Protein AF-A0A359MPR8-F1 (afdb_monomer_lite)

pLDDT: mean 79.41, std 19.77, range [37.06, 98.31]

Structure (mmCIF, N/CA/C/O backbone):
data_AF-A0A359MPR8-F1
#
_entry.id   AF-A0A359MPR8-F1
#
loop_
_atom_site.group_PDB
_atom_site.id
_atom_site.type_symbol
_atom_site.label_atom_id
_atom_site.label_alt_id
_atom_site.label_comp_id
_atom_site.label_asym_id
_atom_site.label_entity_id
_atom_site.label_seq_id
_atom_site.pdbx_PDB_ins_code
_atom_site.Cartn_x
_atom_site.Cartn_y
_atom_site.Cartn_z
_atom_site.occupancy
_atom_site.B_iso_or_equiv
_atom_site.auth_seq_id
_atom_site.auth_comp_id
_atom_site.auth_asym_id
_atom_site.auth_atom_id
_atom_site.pdbx_PDB_model_num
ATOM 1 N N . TYR A 1 1 ? 58.597 -20.749 -83.864 1.00 47.19 1 TYR A N 1
ATOM 2 C CA . TYR A 1 1 ? 58.435 -20.003 -82.608 1.00 47.19 1 TYR A CA 1
ATOM 3 C C . TYR A 1 1 ? 56.978 -19.632 -82.522 1.00 47.19 1 TYR A C 1
ATOM 5 O O . TYR A 1 1 ? 56.566 -18.762 -83.271 1.00 47.19 1 TYR A O 1
ATOM 13 N N . ASP A 1 2 ? 56.215 -20.353 -81.709 1.00 51.62 2 ASP A N 1
ATOM 14 C CA . ASP A 1 2 ? 54.821 -20.016 -81.440 1.00 51.62 2 ASP A CA 1
ATOM 15 C C . ASP A 1 2 ? 54.500 -20.533 -80.036 1.00 51.62 2 ASP A C 1
ATOM 17 O O . ASP A 1 2 ? 54.324 -21.730 -79.817 1.00 51.62 2 ASP A O 1
ATOM 21 N N . ILE A 1 3 ? 54.607 -19.644 -79.053 1.00 60.97 3 ILE A N 1
ATOM 22 C CA . ILE A 1 3 ? 54.237 -19.918 -77.665 1.00 60.97 3 ILE A CA 1
ATOM 23 C C . ILE A 1 3 ? 52.905 -19.217 -77.430 1.00 60.97 3 ILE A C 1
ATOM 25 O O . ILE A 1 3 ? 52.857 -18.010 -77.207 1.00 60.97 3 ILE A O 1
ATOM 29 N N . GLY A 1 4 ? 51.822 -19.984 -77.548 1.00 62.78 4 GLY A N 1
ATOM 30 C CA . GLY A 1 4 ? 50.476 -19.542 -77.205 1.00 62.78 4 GLY A CA 1
ATOM 31 C C . GLY A 1 4 ? 50.275 -19.582 -75.693 1.00 62.78 4 GLY A C 1
ATOM 32 O O . GLY A 1 4 ? 50.591 -20.578 -75.046 1.00 62.78 4 GLY A O 1
ATOM 33 N N . ILE A 1 5 ? 49.763 -18.490 -75.130 1.00 71.81 5 ILE A N 1
ATOM 34 C CA . ILE A 1 5 ? 49.341 -18.414 -73.730 1.00 71.81 5 ILE A CA 1
ATOM 35 C C . ILE A 1 5 ? 47.831 -18.671 -73.708 1.00 71.81 5 ILE A C 1
ATOM 37 O O . ILE A 1 5 ? 47.078 -17.916 -74.319 1.00 71.81 5 ILE A O 1
ATOM 41 N N . GLU A 1 6 ? 47.392 -19.723 -73.014 1.00 70.25 6 GLU A N 1
ATOM 42 C CA . GLU A 1 6 ? 45.974 -20.034 -72.805 1.00 70.25 6 GLU A CA 1
ATOM 43 C C . GLU A 1 6 ? 45.567 -19.685 -71.369 1.00 70.25 6 GLU A C 1
ATOM 45 O O . GLU A 1 6 ? 46.226 -20.066 -70.399 1.00 70.25 6 GLU A O 1
ATOM 50 N N . LEU A 1 7 ? 44.496 -18.902 -71.238 1.00 66.19 7 LEU A N 1
ATOM 51 C CA . LEU A 1 7 ? 44.043 -18.329 -69.975 1.00 66.19 7 LEU A CA 1
ATOM 52 C C . LEU A 1 7 ? 42.948 -19.225 -69.380 1.00 66.19 7 LEU A C 1
ATOM 54 O O . LEU A 1 7 ? 41.832 -19.260 -69.886 1.00 66.19 7 LEU A O 1
ATOM 58 N N . ILE A 1 8 ? 43.279 -19.976 -68.326 1.00 75.56 8 ILE A N 1
ATOM 59 C CA . ILE A 1 8 ? 42.440 -21.091 -67.845 1.00 75.56 8 ILE A CA 1
ATOM 60 C C . ILE A 1 8 ? 41.352 -20.635 -66.856 1.00 75.56 8 ILE A C 1
ATOM 62 O O . ILE A 1 8 ? 40.297 -21.260 -66.784 1.00 75.56 8 ILE A O 1
ATOM 66 N N . ASN A 1 9 ? 41.554 -19.547 -66.103 1.00 67.38 9 ASN A N 1
ATOM 67 C CA . ASN A 1 9 ? 40.497 -18.964 -65.270 1.00 67.38 9 ASN A CA 1
ATOM 68 C C . ASN A 1 9 ? 40.876 -17.566 -64.755 1.00 67.38 9 ASN A C 1
ATOM 70 O O . ASN A 1 9 ? 42.024 -17.351 -64.365 1.00 67.38 9 ASN A O 1
ATOM 74 N N . ILE A 1 10 ? 39.909 -16.644 -64.704 1.00 71.31 10 ILE A N 1
ATOM 75 C CA . ILE A 1 10 ? 40.035 -15.355 -64.013 1.00 71.31 10 ILE A CA 1
ATOM 76 C C . ILE A 1 10 ? 39.093 -15.394 -62.803 1.00 71.31 10 ILE A C 1
ATOM 78 O O . ILE A 1 10 ? 37.871 -15.385 -62.929 1.00 71.31 10 ILE A O 1
ATOM 82 N N . THR A 1 11 ? 39.657 -15.491 -61.604 1.00 66.69 11 THR A N 1
ATOM 83 C CA . THR A 1 11 ? 38.903 -15.374 -60.348 1.00 66.69 11 THR A CA 1
ATOM 84 C C . THR A 1 11 ? 39.125 -13.985 -59.776 1.00 66.69 11 THR A C 1
ATOM 86 O O . THR A 1 11 ? 40.248 -13.645 -59.406 1.00 66.69 11 THR A O 1
ATOM 89 N N . ILE A 1 12 ? 38.058 -13.184 -59.713 1.00 67.38 12 ILE A N 1
ATOM 90 C CA . ILE A 1 12 ? 38.042 -11.906 -58.992 1.00 67.38 12 ILE A CA 1
ATOM 91 C C . ILE A 1 12 ? 38.230 -12.238 -57.506 1.00 67.38 12 ILE A C 1
ATOM 93 O O . ILE A 1 12 ? 37.371 -12.895 -56.924 1.00 67.38 12 ILE A O 1
ATOM 97 N N . GLN A 1 13 ? 39.375 -11.866 -56.926 1.00 62.41 13 GLN A N 1
ATOM 98 C CA . GLN A 1 13 ? 39.728 -12.250 -55.552 1.00 62.41 13 GLN A CA 1
ATOM 99 C C . GLN A 1 13 ? 39.185 -11.318 -54.469 1.00 62.41 13 GLN A C 1
ATOM 101 O O . GLN A 1 13 ? 39.120 -11.742 -53.324 1.00 62.41 13 GLN A O 1
ATOM 106 N N . ASP A 1 14 ? 38.735 -10.112 -54.802 1.00 59.94 14 ASP A N 1
ATOM 107 C CA . ASP A 1 14 ? 37.982 -9.295 -53.856 1.00 59.94 14 ASP A CA 1
ATOM 108 C C . ASP A 1 14 ? 37.182 -8.241 -54.618 1.00 59.94 14 ASP A C 1
ATOM 110 O O . ASP A 1 14 ? 37.708 -7.559 -55.499 1.00 59.94 14 ASP A O 1
ATOM 114 N N . ALA A 1 15 ? 35.889 -8.150 -54.329 1.00 59.53 15 ALA A N 1
ATOM 115 C CA . ALA A 1 15 ? 35.006 -7.136 -54.893 1.00 59.53 15 ALA A CA 1
ATOM 116 C C . ALA A 1 15 ? 34.853 -6.006 -53.870 1.00 59.53 15 ALA A C 1
ATOM 118 O O . ALA A 1 15 ? 33.765 -5.767 -53.346 1.00 59.53 15 ALA A O 1
ATOM 119 N N . GLU A 1 16 ? 35.955 -5.329 -53.552 1.00 61.66 16 GLU A N 1
ATOM 120 C CA . GLU A 1 16 ? 35.898 -4.110 -52.750 1.00 61.66 16 GLU A CA 1
ATOM 121 C C . GLU A 1 16 ? 35.283 -2.967 -53.581 1.00 61.66 16 GLU A C 1
ATOM 123 O O . GLU A 1 16 ? 35.567 -2.848 -54.780 1.00 61.66 16 GLU A O 1
ATOM 128 N N . PRO A 1 17 ? 34.409 -2.124 -52.997 1.00 56.16 17 PRO A N 1
ATOM 129 C CA . PRO A 1 17 ? 33.761 -1.054 -53.740 1.00 56.16 17 PRO A CA 1
ATOM 130 C C . PRO A 1 17 ? 34.812 -0.066 -54.278 1.00 56.16 17 PRO A C 1
ATOM 132 O O . PRO A 1 17 ? 35.552 0.523 -53.493 1.00 56.16 17 PRO A O 1
ATOM 135 N N . PRO A 1 18 ? 34.872 0.175 -55.598 1.00 65.06 18 PRO A N 1
ATOM 136 C CA . PRO A 1 18 ? 36.034 0.788 -56.251 1.00 65.06 18 PRO A CA 1
ATOM 137 C C . PRO A 1 18 ? 36.191 2.299 -56.009 1.00 65.06 18 PRO A C 1
ATOM 139 O O . PRO A 1 18 ? 37.134 2.908 -56.509 1.00 65.06 18 PRO A O 1
ATOM 142 N N . THR A 1 19 ? 35.267 2.936 -55.285 1.00 75.75 19 THR A N 1
ATOM 143 C CA . THR A 1 19 ? 35.227 4.393 -55.093 1.00 75.75 19 THR A CA 1
ATOM 144 C C . THR A 1 19 ? 34.819 4.742 -53.663 1.00 75.75 19 THR A C 1
ATOM 146 O O . THR A 1 19 ? 33.817 4.215 -53.172 1.00 75.75 19 THR A O 1
ATOM 149 N N . GLU A 1 20 ? 35.530 5.675 -53.021 1.00 75.81 20 GLU A N 1
ATOM 150 C CA . GLU A 1 20 ? 35.268 6.134 -51.641 1.00 75.81 20 GLU A CA 1
ATOM 151 C C . GLU A 1 20 ? 33.797 6.518 -51.393 1.00 75.81 20 GLU A C 1
ATOM 153 O O . GLU A 1 20 ? 33.237 6.190 -50.348 1.00 75.81 20 GLU A O 1
ATOM 158 N N . SER A 1 21 ? 33.133 7.106 -52.392 1.00 77.38 21 SER A N 1
ATOM 159 C CA . SER A 1 21 ? 31.718 7.497 -52.337 1.00 77.38 21 SER A CA 1
ATOM 160 C C . SER A 1 21 ? 30.749 6.326 -52.128 1.00 77.38 21 SER A C 1
ATOM 162 O O . SER A 1 21 ? 29.723 6.470 -51.464 1.00 77.38 21 SER A O 1
ATOM 164 N N . VAL A 1 22 ? 31.060 5.147 -52.672 1.00 78.25 22 VAL A N 1
ATOM 165 C CA . VAL A 1 22 ? 30.212 3.955 -52.546 1.00 78.25 22 VAL A CA 1
ATOM 166 C C . VAL A 1 22 ? 30.415 3.320 -51.172 1.00 78.25 22 VAL A C 1
ATOM 168 O O . VAL A 1 22 ? 29.437 2.954 -50.522 1.00 78.25 22 VAL A O 1
ATOM 171 N N . MET A 1 23 ? 31.655 3.269 -50.677 1.00 79.12 23 MET A N 1
ATOM 172 C CA . MET A 1 23 ? 31.944 2.811 -49.312 1.00 79.12 23 MET A CA 1
ATOM 173 C C . MET A 1 23 ? 31.261 3.685 -48.253 1.00 79.12 23 MET A C 1
ATOM 175 O O . MET A 1 23 ? 30.692 3.156 -47.297 1.00 79.12 23 MET A O 1
ATOM 179 N N . GLU A 1 24 ? 31.259 5.008 -48.434 1.00 86.62 24 GLU A N 1
ATOM 180 C CA . GLU A 1 24 ? 30.561 5.938 -47.542 1.00 86.62 24 GLU A CA 1
ATOM 181 C C . GLU A 1 24 ? 29.043 5.697 -47.542 1.00 86.62 24 GLU A C 1
ATOM 183 O O . GLU A 1 24 ? 28.426 5.624 -46.476 1.00 86.62 24 GLU A O 1
ATOM 188 N N . ALA A 1 25 ? 28.444 5.479 -48.718 1.00 84.12 25 ALA A N 1
ATOM 189 C CA . ALA A 1 25 ? 27.026 5.151 -48.838 1.00 84.12 25 ALA A CA 1
ATOM 190 C C . ALA A 1 25 ? 26.669 3.825 -48.136 1.00 84.12 25 ALA A C 1
ATOM 192 O O . ALA A 1 25 ? 25.687 3.771 -47.393 1.00 84.12 25 ALA A O 1
ATOM 193 N N . PHE A 1 26 ? 27.482 2.771 -48.293 1.00 84.25 26 PHE A N 1
ATOM 194 C CA . PHE A 1 26 ? 27.282 1.498 -47.584 1.00 84.25 26 PHE A CA 1
ATOM 195 C C . PHE A 1 26 ? 27.431 1.653 -46.066 1.00 84.25 26 PHE A C 1
ATOM 197 O O . PHE A 1 26 ? 26.590 1.161 -45.310 1.00 84.25 26 PHE A O 1
ATOM 204 N N . LYS A 1 27 ? 28.449 2.392 -45.608 1.00 88.75 27 LYS A N 1
ATOM 205 C CA . LYS A 1 27 ? 28.657 2.689 -44.184 1.00 88.75 27 LYS A CA 1
ATOM 206 C C . LYS A 1 27 ? 27.493 3.485 -43.591 1.00 88.75 27 LYS A C 1
ATOM 208 O O . LYS A 1 27 ? 27.088 3.222 -42.459 1.00 88.75 27 LYS A O 1
ATOM 213 N N . SER A 1 28 ? 26.931 4.424 -44.349 1.00 89.69 28 SER A N 1
ATOM 214 C CA . SER A 1 28 ? 25.762 5.212 -43.948 1.00 89.69 28 SER A CA 1
ATOM 215 C C . SER A 1 28 ? 24.517 4.338 -43.773 1.00 89.69 28 SER A C 1
ATOM 217 O O . SER A 1 28 ? 23.842 4.429 -42.748 1.00 89.69 28 SER A O 1
ATOM 219 N N . VAL A 1 29 ? 24.253 3.418 -44.710 1.00 91.56 29 VAL A N 1
ATOM 220 C CA . VAL A 1 29 ? 23.132 2.467 -44.603 1.00 91.56 29 VAL A CA 1
ATOM 221 C C . VAL A 1 29 ? 23.285 1.561 -43.380 1.00 91.56 29 VAL A C 1
ATOM 223 O O . VAL A 1 29 ? 22.311 1.338 -42.660 1.00 91.56 29 VAL A O 1
ATOM 226 N N . GLU A 1 30 ? 24.491 1.066 -43.112 1.00 91.31 30 GLU A N 1
ATOM 227 C CA . GLU A 1 30 ? 24.748 0.215 -41.947 1.00 91.31 30 GLU A CA 1
ATOM 228 C C . GLU A 1 30 ? 24.608 0.990 -40.630 1.00 91.31 30 GLU A C 1
ATOM 230 O O . GLU A 1 30 ? 23.935 0.539 -39.703 1.00 91.31 30 GLU A O 1
ATOM 235 N N . THR A 1 31 ? 25.136 2.215 -40.581 1.00 94.06 31 THR A N 1
ATOM 236 C CA . THR A 1 31 ? 24.966 3.122 -39.435 1.00 94.06 31 THR A CA 1
ATOM 237 C C . THR A 1 31 ? 23.485 3.424 -39.189 1.00 94.06 31 THR A C 1
ATOM 239 O O . THR A 1 31 ? 23.024 3.398 -38.048 1.00 94.06 31 THR A O 1
ATOM 242 N N . ALA A 1 32 ? 22.702 3.653 -40.247 1.00 94.69 32 ALA A N 1
ATOM 243 C CA . ALA A 1 32 ? 21.264 3.884 -40.142 1.00 94.69 32 ALA A CA 1
ATOM 244 C C . ALA A 1 32 ? 20.510 2.648 -39.620 1.00 94.69 32 ALA A C 1
ATOM 246 O O . ALA A 1 32 ? 19.599 2.793 -38.801 1.00 94.69 32 ALA A O 1
ATOM 247 N N . LYS A 1 33 ? 20.897 1.433 -40.037 1.00 95.62 33 LYS A N 1
ATOM 248 C CA . LYS A 1 33 ? 20.333 0.180 -39.502 1.00 95.62 33 LYS A CA 1
ATOM 249 C C . LYS A 1 33 ? 20.630 0.022 -38.012 1.00 95.62 33 LYS A C 1
ATOM 251 O O . LYS A 1 33 ? 19.703 -0.175 -37.233 1.00 95.62 33 LYS A O 1
ATOM 256 N N . GLN A 1 34 ? 21.883 0.209 -37.604 1.00 95.81 34 GLN A N 1
ATOM 257 C CA . GLN A 1 34 ? 22.276 0.150 -36.193 1.00 95.81 34 GLN A CA 1
ATOM 258 C C . GLN A 1 34 ? 21.553 1.210 -35.353 1.00 95.81 34 GLN A C 1
ATOM 260 O O . GLN A 1 34 ? 21.098 0.928 -34.241 1.00 95.81 34 GLN A O 1
ATOM 265 N N . GLY A 1 35 ? 21.387 2.421 -35.895 1.00 97.06 35 GLY A N 1
ATOM 266 C CA . GLY A 1 35 ? 20.616 3.489 -35.264 1.00 97.06 35 GLY A CA 1
ATOM 267 C C . GLY A 1 35 ? 19.145 3.111 -35.074 1.00 97.06 35 GLY A C 1
ATOM 268 O O . GLY A 1 35 ? 18.601 3.298 -33.985 1.00 97.06 35 GLY A O 1
ATOM 269 N N . LYS A 1 36 ? 18.514 2.517 -36.095 1.00 96.56 36 LYS A N 1
ATOM 270 C CA . LYS A 1 36 ? 17.140 1.999 -36.014 1.00 96.56 36 LYS A CA 1
ATOM 271 C C . LYS A 1 36 ? 17.011 0.932 -34.928 1.00 96.56 36 LYS A C 1
ATOM 273 O O . LYS A 1 36 ? 16.103 1.026 -34.104 1.00 96.56 36 LYS A O 1
ATOM 278 N N . ASP A 1 37 ? 17.901 -0.054 -34.911 1.00 97.06 37 ASP A N 1
ATOM 279 C CA . ASP A 1 37 ? 17.838 -1.153 -33.942 1.00 97.06 37 ASP A CA 1
ATOM 280 C C . ASP A 1 37 ? 18.064 -0.644 -32.514 1.00 97.06 37 ASP A C 1
ATOM 282 O O . ASP A 1 37 ? 17.351 -1.030 -31.587 1.00 97.06 37 ASP A O 1
ATOM 286 N N . THR A 1 38 ? 18.977 0.314 -32.340 1.00 97.31 38 THR A N 1
ATOM 287 C CA . THR A 1 38 ? 19.195 1.004 -31.061 1.00 97.31 38 THR A CA 1
ATOM 288 C C . THR A 1 38 ? 17.944 1.755 -30.606 1.00 97.31 38 THR A C 1
ATOM 290 O O . THR A 1 38 ? 17.533 1.629 -29.452 1.00 97.31 38 THR A O 1
ATOM 293 N N . ALA A 1 39 ? 17.298 2.508 -31.501 1.00 97.38 39 ALA A N 1
ATOM 294 C CA . ALA A 1 39 ? 16.067 3.229 -31.187 1.00 97.38 39 ALA A CA 1
ATOM 295 C C . ALA A 1 39 ? 14.931 2.272 -30.791 1.00 97.38 39 ALA A C 1
ATOM 297 O O . ALA A 1 39 ? 14.226 2.525 -29.813 1.00 97.38 39 ALA A O 1
ATOM 298 N N . LEU A 1 40 ? 14.791 1.148 -31.501 1.00 97.56 40 LEU A N 1
ATOM 299 C CA . LEU A 1 40 ? 13.790 0.120 -31.216 1.00 97.56 40 LEU A CA 1
ATOM 300 C C . LEU A 1 40 ? 14.054 -0.535 -29.850 1.00 97.56 40 LEU A C 1
ATOM 302 O O . LEU A 1 40 ? 13.146 -0.631 -29.024 1.00 97.56 40 LEU A O 1
ATOM 306 N N . ASN A 1 41 ? 15.305 -0.898 -29.562 1.00 97.06 41 ASN A N 1
ATOM 307 C CA . ASN A 1 41 ? 15.697 -1.465 -28.271 1.00 97.06 41 ASN A CA 1
ATOM 308 C C . ASN A 1 41 ? 15.447 -0.494 -27.111 1.00 97.06 41 ASN A C 1
ATOM 310 O O . ASN A 1 41 ? 14.924 -0.902 -26.075 1.00 97.06 41 ASN A O 1
ATOM 314 N N . ASN A 1 42 ? 15.745 0.794 -27.291 1.00 97.19 42 ASN A N 1
ATOM 315 C CA . ASN A 1 42 ? 15.467 1.821 -26.287 1.00 97.19 42 ASN A CA 1
ATOM 316 C C . ASN A 1 42 ? 13.961 2.011 -26.057 1.00 97.19 42 ASN A C 1
ATOM 318 O O . ASN A 1 42 ? 13.529 2.108 -24.909 1.00 97.19 42 ASN A O 1
ATOM 322 N N . ALA A 1 43 ? 13.152 2.010 -27.120 1.00 97.25 43 ALA A N 1
ATOM 323 C CA . ALA A 1 43 ? 11.698 2.093 -27.010 1.00 97.25 43 ALA A CA 1
ATOM 324 C C . ALA A 1 43 ? 11.109 0.867 -26.292 1.00 97.25 43 ALA A C 1
ATOM 326 O O . ALA A 1 43 ? 10.273 1.013 -25.400 1.00 97.25 43 ALA A O 1
ATOM 327 N N . ASN A 1 44 ? 11.590 -0.335 -26.623 1.00 97.31 44 ASN A N 1
ATOM 328 C CA . ASN A 1 44 ? 11.198 -1.564 -25.937 1.00 97.31 44 ASN A CA 1
ATOM 329 C C . ASN A 1 44 ? 11.602 -1.534 -24.465 1.00 97.31 44 ASN A C 1
ATOM 331 O O . ASN A 1 44 ? 10.787 -1.867 -23.612 1.00 97.31 44 ASN A O 1
ATOM 335 N N . LYS A 1 45 ? 12.822 -1.085 -24.148 1.00 97.44 45 LYS A N 1
ATOM 336 C CA . LYS A 1 45 ? 13.274 -0.909 -22.765 1.00 97.44 45 LYS A CA 1
ATOM 337 C C . LYS A 1 45 ? 12.357 0.047 -22.003 1.00 97.44 45 LYS A C 1
ATOM 339 O O . LYS A 1 45 ? 11.897 -0.303 -20.924 1.00 97.44 45 LYS A O 1
ATOM 344 N N . TYR A 1 46 ? 12.043 1.207 -22.582 1.00 96.88 46 TYR A N 1
ATOM 345 C CA . TYR A 1 46 ? 11.143 2.184 -21.970 1.00 96.88 46 TYR A CA 1
ATOM 346 C C . TYR A 1 46 ? 9.752 1.595 -21.712 1.00 96.88 46 TYR A C 1
ATOM 348 O O . TYR A 1 46 ? 9.214 1.734 -20.618 1.00 96.88 46 TYR A O 1
ATOM 356 N N . ARG A 1 47 ? 9.181 0.885 -22.691 1.00 96.81 47 ARG A N 1
ATOM 357 C CA . ARG A 1 47 ? 7.891 0.199 -22.536 1.00 96.81 47 ARG A CA 1
ATOM 358 C C . ARG A 1 47 ? 7.939 -0.858 -21.433 1.00 96.81 47 ARG A C 1
ATOM 360 O O . ARG A 1 47 ? 7.044 -0.889 -20.593 1.00 96.81 47 ARG A O 1
ATOM 367 N N . ASN A 1 48 ? 8.971 -1.696 -21.442 1.00 97.00 48 ASN A N 1
ATOM 368 C CA . ASN A 1 48 ? 9.157 -2.775 -20.474 1.00 97.00 48 ASN A CA 1
ATOM 369 C C . ASN A 1 48 ? 9.439 -2.253 -19.062 1.00 97.00 48 ASN A C 1
ATOM 371 O O . ASN A 1 48 ? 9.256 -2.986 -18.102 1.00 97.00 48 ASN A O 1
ATOM 375 N N . GLU A 1 49 ? 9.875 -1.003 -18.926 1.00 96.44 49 GLU A N 1
ATOM 376 C CA . GLU A 1 49 ? 10.024 -0.335 -17.639 1.00 96.44 49 GLU A CA 1
ATOM 377 C C . GLU A 1 49 ? 8.716 0.338 -17.194 1.00 96.44 49 GLU A C 1
ATOM 379 O O . GLU A 1 49 ? 8.287 0.168 -16.055 1.00 96.44 49 GLU A O 1
ATOM 384 N N . LYS A 1 50 ? 8.052 1.085 -18.085 1.00 97.62 50 LYS A N 1
ATOM 385 C CA . LYS A 1 50 ? 6.864 1.876 -17.735 1.00 97.62 50 LYS A CA 1
ATOM 386 C C . LYS A 1 50 ? 5.601 1.064 -17.534 1.00 97.62 50 LYS A C 1
ATOM 388 O O . LYS A 1 50 ? 4.824 1.407 -16.649 1.00 97.62 50 LYS A O 1
ATOM 393 N N . LEU A 1 51 ? 5.390 0.018 -18.327 1.00 96.81 51 LEU A N 1
ATOM 394 C CA . LEU A 1 51 ? 4.172 -0.779 -18.220 1.00 96.81 51 LEU A CA 1
ATOM 395 C C . LEU A 1 51 ? 4.092 -1.506 -16.862 1.00 96.81 51 LEU A C 1
ATOM 397 O O . LEU A 1 51 ? 3.107 -1.284 -16.163 1.00 96.81 51 LEU A O 1
ATOM 401 N N . PRO A 1 52 ? 5.134 -2.231 -16.400 1.00 97.50 52 PRO A N 1
ATOM 402 C CA . PRO A 1 52 ? 5.091 -2.866 -15.083 1.00 97.50 52 PRO A CA 1
ATOM 403 C C . PRO A 1 52 ? 5.074 -1.862 -13.925 1.00 97.50 52 PRO A C 1
ATOM 405 O O . PRO A 1 52 ? 4.462 -2.129 -12.898 1.00 97.50 52 PRO A O 1
ATOM 408 N N . GLN A 1 53 ? 5.725 -0.698 -14.071 1.00 97.12 53 GLN A N 1
ATOM 409 C CA . GLN A 1 53 ? 5.649 0.372 -13.066 1.00 97.12 53 GLN A CA 1
ATOM 410 C C . GLN A 1 53 ? 4.208 0.868 -12.887 1.00 97.12 53 GLN A C 1
ATOM 412 O O . GLN A 1 53 ? 3.753 1.009 -11.755 1.00 97.12 53 GLN A O 1
ATOM 417 N N . ALA A 1 54 ? 3.491 1.104 -13.989 1.00 97.12 54 ALA A N 1
ATO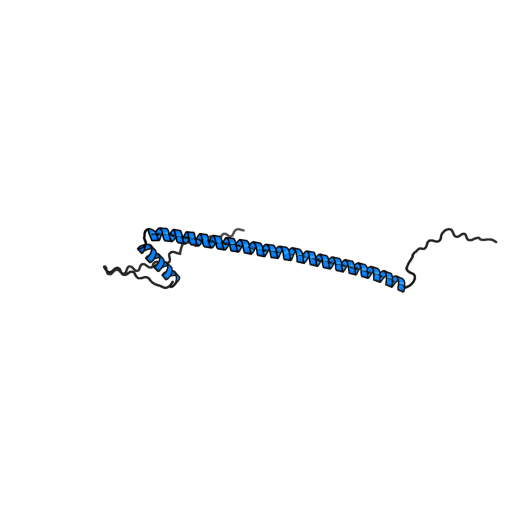M 418 C CA . ALA A 1 54 ? 2.101 1.544 -13.949 1.00 97.12 54 ALA A CA 1
ATOM 419 C C . ALA A 1 54 ? 1.168 0.459 -13.386 1.00 97.12 54 ALA A C 1
ATOM 421 O O . ALA A 1 54 ? 0.298 0.768 -12.579 1.00 97.12 54 ALA A O 1
ATOM 422 N N . GLU A 1 55 ? 1.367 -0.808 -13.763 1.00 97.12 55 GLU A N 1
ATOM 423 C CA . GLU A 1 55 ? 0.612 -1.940 -13.203 1.00 97.12 55 GLU A CA 1
ATOM 424 C C . GLU A 1 55 ? 0.829 -2.057 -11.687 1.00 97.12 55 GLU A C 1
ATOM 426 O O . GLU A 1 55 ? -0.136 -2.119 -10.928 1.00 97.12 55 GLU A O 1
ATOM 431 N N . ALA A 1 56 ? 2.081 -1.963 -11.228 1.00 97.88 56 ALA A N 1
ATOM 432 C CA . ALA A 1 56 ? 2.401 -1.986 -9.804 1.00 97.88 56 ALA A CA 1
ATOM 433 C C . ALA A 1 56 ? 1.770 -0.811 -9.035 1.00 97.88 56 ALA A C 1
ATOM 435 O O . ALA A 1 56 ? 1.345 -0.978 -7.893 1.00 97.88 56 ALA A O 1
ATOM 436 N N . GLU A 1 57 ? 1.700 0.379 -9.635 1.00 97.69 57 GLU A N 1
ATOM 437 C CA . GLU A 1 57 ? 1.044 1.540 -9.028 1.00 97.69 57 GLU A CA 1
ATOM 438 C C . GLU A 1 57 ? -0.471 1.330 -8.894 1.00 97.69 57 GLU A C 1
ATOM 440 O O . GLU A 1 57 ? -1.039 1.609 -7.835 1.00 97.69 57 GLU A O 1
ATOM 445 N N . VAL A 1 58 ? -1.118 0.781 -9.927 1.00 97.88 58 VAL A N 1
ATOM 446 C CA . VAL A 1 58 ? -2.546 0.432 -9.891 1.00 97.88 58 VAL A CA 1
ATOM 447 C C . VAL A 1 58 ? -2.827 -0.579 -8.782 1.00 97.88 58 VAL A C 1
ATOM 449 O O . VAL A 1 58 ? -3.726 -0.353 -7.968 1.00 97.88 58 VAL A O 1
ATOM 452 N N . ASP A 1 59 ? -2.031 -1.644 -8.699 1.00 98.12 59 ASP A N 1
ATOM 453 C CA . ASP A 1 59 ? -2.186 -2.678 -7.675 1.00 98.12 59 ASP A CA 1
ATOM 454 C C . ASP A 1 59 ? -1.993 -2.110 -6.265 1.00 98.12 59 ASP A C 1
ATOM 456 O O . ASP A 1 59 ? -2.784 -2.387 -5.361 1.00 98.12 59 ASP A O 1
ATOM 460 N N . GLN A 1 60 ? -0.995 -1.241 -6.070 1.00 98.25 60 GLN A N 1
ATOM 461 C CA . GLN A 1 60 ? -0.785 -0.560 -4.791 1.00 98.25 60 GLN A CA 1
ATOM 462 C C . GLN A 1 60 ? -1.976 0.313 -4.394 1.00 98.25 60 GLN A C 1
ATOM 464 O O . GLN A 1 60 ? -2.353 0.339 -3.220 1.00 98.25 60 GLN A O 1
ATOM 469 N N . ILE A 1 61 ? -2.555 1.057 -5.338 1.00 98.25 61 ILE A N 1
ATOM 470 C CA . ILE A 1 61 ? -3.724 1.903 -5.075 1.00 98.25 61 ILE A CA 1
ATOM 471 C C . ILE A 1 61 ? -4.920 1.034 -4.682 1.00 98.25 61 ILE A C 1
ATOM 473 O O . ILE A 1 61 ? -5.591 1.339 -3.693 1.00 98.25 61 ILE A O 1
ATOM 477 N N . LEU A 1 62 ? -5.161 -0.057 -5.411 1.00 98.25 62 LEU A N 1
ATOM 478 C CA . LEU A 1 62 ? -6.268 -0.967 -5.140 1.00 98.25 62 LEU A CA 1
ATOM 479 C C . LEU A 1 62 ? -6.122 -1.625 -3.764 1.00 98.25 62 LEU A C 1
ATOM 481 O O . LEU A 1 62 ? -7.051 -1.578 -2.958 1.00 98.25 62 LEU A O 1
ATOM 485 N N . GLN A 1 63 ? -4.933 -2.144 -3.452 1.00 98.00 63 GLN A N 1
ATOM 486 C CA . GLN A 1 63 ? -4.649 -2.775 -2.166 1.00 98.00 63 GLN A CA 1
ATOM 487 C C . GLN A 1 63 ? -4.790 -1.786 -1.001 1.00 98.00 63 GLN A C 1
ATOM 489 O O . GLN A 1 63 ? -5.368 -2.121 0.034 1.00 98.00 63 GLN A O 1
ATOM 494 N N . LYS A 1 64 ? -4.311 -0.545 -1.160 1.00 98.12 64 LYS A N 1
ATOM 495 C CA . LYS A 1 64 ? -4.497 0.512 -0.152 1.00 98.12 64 LYS A CA 1
ATOM 496 C C . LYS A 1 64 ? -5.974 0.834 0.058 1.00 98.12 64 LYS A C 1
ATOM 498 O O . LYS A 1 64 ? -6.398 0.990 1.201 1.00 98.12 64 LYS A O 1
ATOM 503 N N . ALA A 1 65 ? -6.756 0.922 -1.017 1.00 98.00 65 ALA A N 1
ATOM 504 C CA . ALA A 1 65 ? -8.186 1.191 -0.930 1.00 98.00 65 ALA A CA 1
ATOM 505 C C . ALA A 1 65 ? -8.939 0.056 -0.217 1.00 98.00 65 ALA A C 1
ATOM 507 O O . ALA A 1 65 ? -9.773 0.318 0.653 1.00 98.00 65 ALA A O 1
ATOM 508 N N . GLU A 1 66 ? -8.618 -1.198 -0.536 1.00 97.88 66 GLU A N 1
ATOM 509 C CA . GLU A 1 66 ? -9.214 -2.373 0.101 1.00 97.88 66 GLU A CA 1
ATOM 510 C C . GLU A 1 66 ? -8.842 -2.473 1.586 1.00 97.88 66 GLU A C 1
ATOM 512 O O . GLU A 1 66 ? -9.718 -2.671 2.435 1.00 97.88 66 GLU A O 1
ATOM 517 N N . SER A 1 67 ? -7.568 -2.243 1.918 1.00 98.31 67 SER A N 1
ATOM 518 C CA . SER A 1 67 ? -7.093 -2.192 3.302 1.00 98.31 67 SER A CA 1
ATOM 519 C C . SER A 1 67 ? -7.808 -1.099 4.092 1.00 98.31 67 SER A C 1
ATOM 521 O O . SER A 1 67 ? -8.364 -1.379 5.148 1.00 98.31 67 SER A O 1
ATOM 523 N N . ALA A 1 68 ? -7.871 0.128 3.565 1.00 98.00 68 ALA A N 1
ATOM 524 C CA . ALA A 1 68 ? -8.525 1.250 4.238 1.00 98.00 68 ALA A CA 1
ATOM 525 C C . ALA A 1 68 ? -10.039 1.035 4.412 1.00 98.00 68 ALA A C 1
ATOM 527 O O . ALA A 1 68 ? -10.628 1.474 5.402 1.00 98.00 68 ALA A O 1
ATOM 528 N N . SER A 1 69 ? -10.693 0.370 3.453 1.00 97.75 69 SER A N 1
ATOM 529 C CA . SER A 1 69 ? -12.104 -0.008 3.577 1.00 97.75 69 SER A CA 1
ATOM 530 C C . SER A 1 69 ? -12.307 -1.030 4.694 1.00 97.75 69 SER A C 1
ATOM 532 O O . SER A 1 69 ? -13.203 -0.871 5.522 1.00 97.75 69 SER A O 1
ATOM 534 N N . THR A 1 70 ? -11.460 -2.057 4.730 1.00 98.12 70 THR A N 1
ATOM 535 C CA . THR A 1 70 ? -11.522 -3.134 5.723 1.00 98.12 70 THR A CA 1
ATOM 536 C C . THR A 1 70 ? -11.213 -2.617 7.123 1.00 98.12 70 THR A C 1
ATOM 538 O O . THR A 1 70 ? -11.958 -2.901 8.054 1.00 98.12 70 THR A O 1
ATOM 541 N N . GLU A 1 71 ? -10.176 -1.794 7.264 1.00 98.06 71 GLU A N 1
ATOM 542 C CA . GLU A 1 71 ? -9.813 -1.130 8.515 1.00 98.06 71 GLU A CA 1
ATOM 543 C C . GLU A 1 71 ? -10.981 -0.303 9.057 1.00 98.06 71 GLU A C 1
ATOM 545 O O . GLU A 1 71 ? -11.402 -0.516 10.190 1.00 98.06 71 GLU A O 1
ATOM 550 N N . ARG A 1 72 ? -11.594 0.545 8.221 1.00 98.00 72 ARG A N 1
ATOM 551 C CA . ARG A 1 72 ? -12.738 1.373 8.629 1.00 98.00 72 ARG A CA 1
ATOM 552 C C . ARG A 1 72 ? -13.963 0.549 9.032 1.00 98.00 72 ARG A C 1
ATOM 554 O O . ARG A 1 72 ? -14.676 0.934 9.954 1.00 98.00 72 ARG A O 1
ATOM 561 N N . LYS A 1 73 ? -14.231 -0.572 8.353 1.00 98.06 73 LYS A N 1
ATOM 562 C CA . LYS A 1 73 ? -15.317 -1.489 8.742 1.00 98.06 73 LYS A CA 1
ATOM 563 C C . LYS A 1 73 ? -15.027 -2.143 10.089 1.00 98.06 73 LYS A C 1
ATOM 565 O O . LYS A 1 73 ? -15.883 -2.107 10.966 1.00 98.06 73 LYS A O 1
ATOM 570 N N . ASN A 1 74 ? -13.821 -2.676 10.267 1.00 97.94 74 ASN A N 1
ATOM 571 C CA . ASN A 1 74 ? -13.413 -3.336 11.504 1.00 97.94 74 ASN A CA 1
ATOM 572 C C . ASN A 1 74 ? -13.400 -2.363 12.688 1.00 97.94 74 ASN A C 1
ATOM 574 O O . ASN A 1 74 ? -13.827 -2.721 13.782 1.00 97.94 74 ASN A O 1
ATOM 578 N N . GLU A 1 75 ? -12.941 -1.130 12.475 1.00 97.94 75 GLU A N 1
ATOM 579 C CA . GLU A 1 75 ? -12.975 -0.067 13.477 1.00 97.94 75 GLU A CA 1
ATOM 580 C C . GLU A 1 75 ? -14.417 0.243 13.891 1.00 97.94 75 GLU A C 1
ATOM 582 O O . GLU A 1 75 ? -14.732 0.189 15.081 1.00 97.94 75 GLU A O 1
ATOM 587 N N . ALA A 1 76 ? -15.315 0.453 12.923 1.00 97.44 76 ALA A N 1
ATOM 588 C CA . ALA A 1 76 ? -16.729 0.698 13.196 1.00 97.44 76 ALA A CA 1
ATOM 589 C C . ALA A 1 76 ? -17.394 -0.480 13.933 1.00 97.44 76 ALA A C 1
ATOM 591 O O . ALA A 1 76 ? -18.131 -0.278 14.898 1.00 97.44 76 ALA A O 1
ATOM 592 N N . GLU A 1 77 ? -17.117 -1.722 13.529 1.00 97.75 77 GLU A N 1
ATOM 593 C CA . GLU A 1 77 ? -17.625 -2.918 14.210 1.00 97.75 77 GLU A CA 1
ATOM 594 C C . GLU A 1 77 ? -17.084 -3.038 15.640 1.00 97.75 77 GLU A C 1
ATOM 596 O O . GLU A 1 77 ? -17.840 -3.343 16.568 1.00 97.75 77 GLU A O 1
ATOM 601 N N . ALA A 1 78 ? -15.799 -2.745 15.850 1.00 97.75 78 ALA A N 1
ATOM 602 C CA . ALA A 1 78 ? -15.178 -2.749 17.168 1.00 97.75 78 ALA A CA 1
ATOM 603 C C . ALA A 1 78 ? -15.767 -1.662 18.079 1.00 97.75 78 ALA A C 1
ATOM 605 O O . ALA A 1 78 ? -16.034 -1.920 19.256 1.00 97.75 78 ALA A O 1
ATOM 606 N N . GLU A 1 79 ? -16.008 -0.461 17.555 1.00 96.62 79 GLU A N 1
ATOM 607 C CA . GLU A 1 79 ? -16.673 0.622 18.280 1.00 96.62 79 GLU A CA 1
ATOM 608 C C . GLU A 1 79 ? -18.102 0.256 18.671 1.00 96.62 79 GLU A C 1
ATOM 610 O O . GLU A 1 79 ? -18.471 0.399 19.839 1.00 96.62 79 GLU A O 1
ATOM 615 N N . VAL A 1 80 ? -18.883 -0.294 17.739 1.00 97.44 80 VAL A N 1
ATOM 616 C CA . VAL A 1 80 ? -20.245 -0.772 18.010 1.00 97.44 80 VAL A CA 1
ATOM 617 C C . VAL A 1 80 ? -20.231 -1.878 19.065 1.00 97.44 80 VAL A C 1
ATOM 619 O O . VAL A 1 80 ? -21.046 -1.862 19.990 1.00 97.44 80 VAL A O 1
ATOM 622 N N . ALA A 1 81 ? -19.290 -2.820 18.990 1.00 97.12 81 ALA A N 1
ATOM 623 C CA . ALA A 1 81 ? -19.147 -3.877 19.984 1.00 97.12 81 ALA A CA 1
ATOM 624 C C . ALA A 1 81 ? -18.803 -3.317 21.376 1.00 97.12 81 ALA A C 1
ATOM 626 O O . ALA A 1 81 ? -19.427 -3.712 22.369 1.00 97.12 81 ALA A O 1
ATOM 627 N N . ARG A 1 82 ? -17.859 -2.366 21.460 1.00 93.69 82 ARG A N 1
ATOM 628 C CA . ARG A 1 82 ? -17.505 -1.666 22.708 1.00 93.69 82 ARG A CA 1
ATOM 629 C C . ARG A 1 82 ? -18.707 -0.923 23.284 1.00 93.69 82 ARG A C 1
ATOM 631 O O . ARG A 1 82 ? -19.017 -1.093 24.465 1.00 93.69 82 ARG A O 1
ATOM 638 N N . PHE A 1 83 ? -19.416 -0.167 22.451 1.00 95.19 83 PHE A N 1
ATOM 639 C CA . PHE A 1 83 ? -20.607 0.574 22.847 1.00 95.19 83 PHE A CA 1
ATOM 640 C C . PHE A 1 83 ? -21.706 -0.355 23.368 1.00 95.19 83 PHE A C 1
ATOM 642 O O . PHE A 1 83 ? -22.219 -0.143 24.462 1.00 95.19 83 PHE A O 1
ATOM 649 N N . ASN A 1 84 ? -22.029 -1.428 22.644 1.00 96.06 84 ASN A N 1
ATOM 650 C CA . ASN A 1 84 ? -23.069 -2.375 23.047 1.00 96.06 84 ASN A CA 1
ATOM 651 C C . ASN A 1 84 ? -22.730 -3.087 24.361 1.00 96.06 84 ASN A C 1
ATOM 653 O O . ASN A 1 84 ? -23.604 -3.266 25.213 1.00 96.06 84 ASN A O 1
ATOM 657 N N . LYS A 1 85 ? -21.459 -3.463 24.560 1.00 93.00 85 LYS A N 1
ATOM 658 C CA . LYS A 1 85 ? -20.985 -4.035 25.828 1.00 93.00 85 LYS A CA 1
ATOM 659 C C . LYS A 1 85 ? -21.185 -3.048 26.978 1.00 93.00 85 LYS A C 1
ATOM 661 O O . LYS A 1 85 ? -21.726 -3.424 28.015 1.00 93.00 85 LYS A O 1
ATOM 666 N N . MET A 1 86 ? -20.809 -1.789 26.771 1.00 90.25 86 MET A N 1
ATOM 667 C CA . MET A 1 86 ? -20.973 -0.721 27.754 1.00 90.25 86 MET A CA 1
ATOM 668 C C . MET A 1 86 ? -22.451 -0.441 28.061 1.00 90.25 86 MET A C 1
ATOM 670 O O . MET A 1 86 ? -22.848 -0.374 29.222 1.00 90.25 86 MET A O 1
ATOM 674 N N . TYR A 1 87 ? -23.285 -0.336 27.024 1.00 93.25 87 TYR A N 1
ATOM 675 C CA . TYR A 1 87 ? -24.720 -0.089 27.135 1.00 93.25 87 TYR A CA 1
ATOM 676 C C . TYR A 1 87 ? -25.430 -1.197 27.917 1.00 93.25 87 TYR A C 1
ATOM 678 O O . TYR A 1 87 ? -26.280 -0.913 28.760 1.00 93.25 87 TYR A O 1
ATOM 686 N N . LYS A 1 88 ? -25.045 -2.460 27.699 1.00 94.31 88 LYS A N 1
ATOM 687 C CA . LYS A 1 88 ? -25.595 -3.605 28.433 1.00 94.31 88 LYS A CA 1
ATOM 688 C C . LYS A 1 88 ? -25.342 -3.504 29.939 1.00 94.31 88 LYS A C 1
ATOM 690 O O . LYS A 1 88 ? -26.244 -3.804 30.719 1.00 94.31 88 LYS A O 1
ATOM 695 N N . GLU A 1 89 ? -24.148 -3.080 30.348 1.00 90.06 89 GLU A N 1
ATOM 696 C CA . GLU A 1 89 ? -23.826 -2.880 31.766 1.00 90.06 89 GLU A CA 1
ATOM 697 C C . GLU A 1 89 ? -24.493 -1.622 32.329 1.00 90.06 89 GLU A C 1
ATOM 699 O O . GLU A 1 89 ? -25.085 -1.670 33.407 1.00 90.06 89 GLU A O 1
ATOM 704 N N . TYR A 1 90 ? -24.510 -0.530 31.561 1.00 92.75 90 TYR A N 1
ATOM 705 C CA . TYR A 1 90 ? -25.213 0.697 31.930 1.00 92.75 90 TYR A CA 1
ATOM 706 C C . TYR A 1 90 ? -26.713 0.460 32.158 1.00 92.75 90 TYR A C 1
ATOM 708 O O . TYR A 1 90 ? -27.284 0.975 33.117 1.00 92.75 90 TYR A O 1
ATOM 716 N N . SER A 1 91 ? -27.352 -0.359 31.317 1.00 94.25 91 SER A N 1
ATOM 717 C CA . SER A 1 91 ? -28.765 -0.713 31.462 1.00 94.25 91 SER A CA 1
ATOM 718 C C . SER A 1 91 ? -29.055 -1.487 32.751 1.00 94.25 91 SER A C 1
ATOM 720 O O . SER A 1 91 ? -30.181 -1.422 33.239 1.00 94.25 91 SER A O 1
ATOM 722 N N . LYS A 1 92 ? -28.083 -2.233 33.290 1.00 93.38 92 LYS A N 1
ATOM 723 C CA . LYS A 1 92 ? -28.233 -2.972 34.551 1.00 93.38 92 LYS A CA 1
ATOM 724 C C . LYS A 1 92 ? -27.911 -2.105 35.766 1.00 93.38 92 LYS A C 1
ATOM 726 O O . LYS A 1 92 ? -28.640 -2.152 36.752 1.00 93.38 92 LYS A O 1
ATOM 731 N N . TYR A 1 93 ? -26.831 -1.324 35.698 1.00 93.88 93 TYR A N 1
ATOM 732 C CA . TYR A 1 93 ? -26.279 -0.575 36.832 1.00 93.88 93 TYR A CA 1
ATOM 733 C C . TYR A 1 93 ? -25.901 0.871 36.456 1.00 93.88 93 TYR A C 1
ATOM 735 O O . TYR A 1 93 ? -24.728 1.248 36.499 1.00 93.88 93 TYR A O 1
ATOM 743 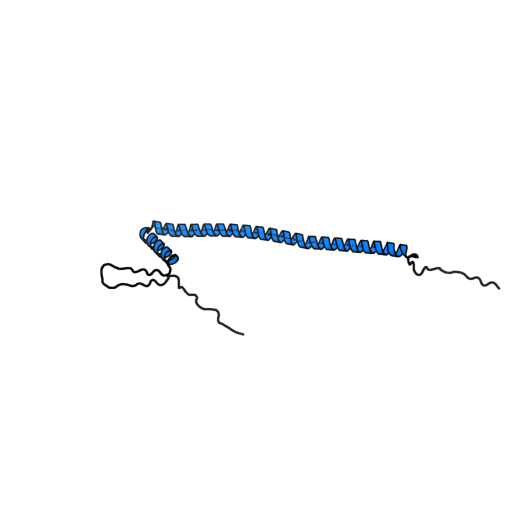N N . PRO A 1 94 ? -26.880 1.737 36.144 1.00 91.44 94 PRO A N 1
ATOM 744 C CA . PRO A 1 94 ? -26.618 3.038 35.524 1.00 91.44 94 PRO A CA 1
ATOM 745 C C . PRO A 1 94 ? -25.789 4.000 36.387 1.00 91.44 94 PRO A C 1
ATOM 747 O O . PRO A 1 94 ? -24.973 4.750 35.851 1.00 91.44 94 PRO A O 1
ATOM 750 N N . LEU A 1 95 ? -25.978 3.996 37.713 1.00 91.19 95 LEU A N 1
ATOM 751 C CA . LEU A 1 95 ? -25.241 4.878 38.632 1.00 91.19 95 LEU A CA 1
ATOM 752 C C . LEU A 1 95 ? -23.760 4.491 38.737 1.00 91.19 95 LEU A C 1
ATOM 754 O O . LEU A 1 95 ? -22.893 5.349 38.581 1.00 91.19 95 LEU A O 1
ATOM 758 N N . ILE A 1 96 ? -23.474 3.202 38.943 1.00 90.75 96 ILE A N 1
ATOM 759 C CA . ILE A 1 96 ? -22.106 2.690 39.111 1.00 90.75 96 ILE A CA 1
ATOM 760 C C . ILE A 1 96 ? -21.331 2.821 37.795 1.00 90.75 96 ILE A C 1
ATOM 762 O O . ILE A 1 96 ? -20.188 3.274 37.792 1.00 90.75 96 ILE A O 1
ATOM 766 N N . THR A 1 97 ? -21.959 2.497 36.659 1.00 90.12 97 THR A N 1
ATOM 767 C CA . THR A 1 97 ? -21.316 2.615 35.343 1.00 90.12 97 THR A CA 1
ATOM 768 C C . THR A 1 97 ? -20.962 4.066 35.002 1.00 90.12 97 THR A C 1
ATOM 770 O O . THR A 1 97 ? -19.865 4.313 34.512 1.00 90.12 97 THR A O 1
ATOM 773 N N . LYS A 1 98 ? -21.828 5.042 35.319 1.00 90.62 98 LYS A N 1
ATOM 774 C CA . LYS A 1 98 ? -21.521 6.476 35.138 1.00 90.62 98 LYS A CA 1
ATOM 775 C C . LYS A 1 98 ? -20.348 6.943 35.991 1.00 90.62 98 LYS A C 1
ATOM 777 O O . LYS A 1 98 ? -19.495 7.671 35.495 1.00 90.62 98 LYS A O 1
ATOM 782 N N . GLN A 1 99 ? -20.310 6.535 37.258 1.00 89.56 99 GLN A N 1
ATOM 783 C CA . GLN A 1 99 ? -19.202 6.873 38.154 1.00 89.56 99 GLN A CA 1
ATOM 784 C C . GLN A 1 99 ? -17.886 6.291 37.638 1.00 89.56 99 GLN A C 1
ATOM 786 O O . GLN A 1 99 ? -16.897 7.009 37.555 1.00 89.56 99 GLN A O 1
ATOM 791 N N . ARG A 1 100 ? -17.889 5.024 37.210 1.00 89.06 100 ARG A N 1
ATOM 792 C CA . ARG A 1 100 ? -16.718 4.384 36.605 1.00 89.06 100 ARG A CA 1
ATOM 793 C C . ARG A 1 100 ? -16.219 5.141 35.371 1.00 89.06 100 ARG A C 1
ATOM 795 O O . ARG A 1 100 ? -15.050 5.495 35.338 1.00 89.06 100 ARG A O 1
ATOM 802 N N . MET A 1 101 ? -17.101 5.441 34.412 1.00 88.25 101 MET A N 1
ATOM 803 C CA . MET A 1 101 ? -16.742 6.213 33.210 1.00 88.25 101 MET A CA 1
ATOM 804 C C . MET A 1 101 ? -16.129 7.573 33.558 1.00 88.25 101 MET A C 1
ATOM 806 O O . MET A 1 101 ? -15.177 8.006 32.916 1.00 88.25 101 MET A O 1
ATOM 810 N N . PHE A 1 102 ? -16.679 8.252 34.568 1.00 89.19 102 PHE A N 1
ATOM 811 C CA . PHE A 1 102 ? -16.166 9.537 35.032 1.00 89.19 102 PHE A CA 1
ATOM 812 C C . PHE A 1 102 ? -14.743 9.409 35.581 1.00 89.19 102 PHE A C 1
ATOM 814 O O . PHE A 1 102 ? -13.883 10.194 35.198 1.00 89.19 102 PHE A O 1
ATOM 821 N N . TYR A 1 103 ? -14.483 8.416 36.434 1.00 87.56 103 TYR A N 1
ATOM 822 C CA . TYR A 1 103 ? -13.146 8.203 36.986 1.00 87.56 103 TYR A CA 1
ATOM 823 C C . TYR A 1 103 ? -12.135 7.766 35.922 1.00 87.56 103 TYR A C 1
ATOM 825 O O . TYR A 1 103 ? -11.050 8.332 35.898 1.00 87.56 103 TYR A O 1
ATOM 833 N N . GLU A 1 104 ? -12.504 6.859 35.009 1.00 86.00 104 GLU A N 1
ATOM 834 C CA . GLU A 1 104 ? -11.649 6.451 33.878 1.00 86.00 104 GLU A CA 1
ATOM 835 C C . GLU A 1 104 ? -11.286 7.663 32.999 1.00 86.00 104 GLU A C 1
ATOM 837 O O . GLU A 1 104 ? -10.118 7.918 32.729 1.00 86.00 104 GLU A O 1
ATOM 842 N N . THR A 1 105 ? -12.271 8.497 32.646 1.00 89.19 105 THR A N 1
ATOM 843 C CA . THR A 1 105 ? -12.023 9.709 31.842 1.00 89.19 105 THR A CA 1
ATOM 844 C C . THR A 1 105 ? -11.155 10.728 32.589 1.00 89.19 105 THR A C 1
ATOM 846 O O . THR A 1 105 ? -10.330 11.412 31.987 1.00 89.19 105 THR A O 1
ATOM 849 N N . MET A 1 106 ? -11.348 10.876 33.902 1.00 84.38 106 MET A N 1
ATOM 850 C CA . MET A 1 106 ? -10.554 11.799 34.719 1.00 84.38 106 MET A CA 1
ATOM 851 C C . MET A 1 106 ? -9.116 11.315 34.912 1.00 84.38 106 MET A C 1
ATOM 853 O O . MET A 1 106 ? -8.225 12.154 34.990 1.00 84.38 106 MET A O 1
ATOM 857 N N . GLU A 1 107 ? -8.881 10.003 34.954 1.00 84.50 107 GLU A N 1
ATOM 858 C CA . GLU A 1 107 ? -7.538 9.413 34.944 1.00 84.50 107 GLU A CA 1
ATOM 859 C C . GLU A 1 107 ? -6.820 9.707 33.619 1.00 84.50 107 GLU A C 1
ATOM 861 O O . GLU A 1 107 ? -5.682 10.176 33.636 1.00 84.50 107 GLU A O 1
ATOM 866 N N . ASP A 1 108 ? -7.512 9.546 32.486 1.00 86.00 108 ASP A N 1
ATOM 867 C CA . ASP A 1 108 ? -6.951 9.824 31.158 1.00 86.00 108 ASP A CA 1
ATOM 868 C C . ASP A 1 108 ? -6.613 11.312 30.955 1.00 86.00 108 ASP A C 1
ATOM 870 O O . ASP A 1 108 ? -5.565 11.659 30.406 1.00 86.00 108 ASP A O 1
ATOM 874 N N . VAL A 1 109 ? -7.497 12.217 31.392 1.00 90.00 109 VAL A N 1
ATOM 875 C CA . VAL A 1 109 ? -7.320 13.670 31.208 1.00 90.00 109 VAL A CA 1
ATOM 876 C C . VAL A 1 109 ? -6.372 14.268 32.252 1.00 90.00 109 VAL A C 1
ATOM 878 O O . VAL A 1 109 ? -5.628 15.202 31.946 1.00 90.00 109 VAL A O 1
ATOM 881 N N . LEU A 1 110 ? -6.392 13.761 33.488 1.00 84.69 110 LEU A N 1
ATOM 882 C CA . LEU A 1 110 ? -5.604 14.264 34.615 1.00 84.69 110 LEU A CA 1
ATOM 883 C C . LEU A 1 110 ? -4.834 13.122 35.305 1.00 84.69 110 LEU A C 1
ATOM 885 O O . LEU A 1 110 ? -5.137 12.769 36.446 1.00 84.69 110 LEU A O 1
ATOM 889 N N . PRO A 1 111 ? -3.757 12.605 34.687 1.00 79.75 111 PRO A N 1
ATOM 890 C CA . PRO A 1 111 ? -3.005 11.459 35.211 1.00 79.75 111 PRO A CA 1
ATOM 891 C C . PRO A 1 111 ? -2.296 11.717 36.555 1.00 79.75 111 PRO A C 1
ATOM 893 O O . PRO A 1 111 ? -1.854 10.783 37.218 1.00 79.75 111 PRO A O 1
ATOM 896 N N . SER A 1 112 ? -2.168 12.978 36.990 1.00 78.69 112 SER A N 1
ATOM 897 C CA . SER A 1 112 ? -1.615 13.353 38.302 1.00 78.69 112 SER A CA 1
ATOM 898 C C . SER A 1 112 ? -2.677 13.584 39.386 1.00 78.69 112 SER A C 1
ATOM 900 O O . SER A 1 112 ? -2.338 14.007 40.499 1.00 78.69 112 SER A O 1
ATOM 902 N N . LEU A 1 113 ? -3.957 13.345 39.084 1.00 70.50 113 LEU A N 1
ATOM 903 C CA . LEU A 1 113 ? -5.057 13.538 40.020 1.00 70.50 113 LEU A CA 1
ATOM 904 C C . LEU A 1 113 ? -4.971 12.517 41.164 1.00 70.50 113 LEU A C 1
ATOM 906 O O . LEU A 1 113 ? -4.959 11.309 40.951 1.00 70.50 113 LEU A O 1
ATOM 910 N N . LYS A 1 114 ? -4.961 13.003 42.407 1.00 67.56 114 LYS A N 1
ATOM 911 C CA . LYS A 1 114 ? -5.102 12.157 43.599 1.00 67.56 114 LYS A CA 1
ATOM 912 C C . LYS A 1 114 ? -6.556 12.172 44.052 1.00 67.56 114 LYS A C 1
ATOM 914 O O . LYS A 1 114 ? -7.047 13.204 44.503 1.00 67.56 114 LYS A O 1
ATOM 919 N N . VAL A 1 115 ? -7.233 11.032 43.950 1.00 65.00 115 VAL A N 1
ATOM 920 C CA . VAL A 1 115 ? -8.595 10.863 44.469 1.00 65.00 115 VAL A CA 1
ATOM 921 C C . VAL A 1 115 ? -8.518 10.561 45.967 1.00 65.00 115 VAL A C 1
ATOM 923 O O . VAL A 1 115 ? -7.904 9.579 46.376 1.00 65.00 115 VAL A O 1
ATOM 926 N N . ILE A 1 116 ? -9.130 11.412 46.791 1.00 64.12 116 ILE A N 1
ATOM 927 C CA . ILE A 1 116 ? -9.247 11.218 48.241 1.00 64.12 116 ILE A CA 1
ATOM 928 C C . ILE A 1 116 ? -10.718 10.927 48.535 1.00 64.12 116 ILE A C 1
ATOM 930 O O . ILE A 1 116 ? -11.572 11.781 48.307 1.00 64.12 116 ILE A O 1
ATOM 934 N N . ILE A 1 117 ? -11.016 9.717 49.009 1.00 63.41 117 ILE A N 1
ATOM 935 C CA . ILE A 1 117 ? -12.359 9.344 49.463 1.00 63.41 117 ILE A CA 1
ATOM 936 C C . ILE A 1 117 ? -12.395 9.575 50.971 1.00 63.41 117 ILE A C 1
ATOM 938 O O . ILE A 1 117 ? -11.815 8.797 51.729 1.00 63.41 117 ILE A O 1
ATOM 942 N N . ASP A 1 118 ? -13.045 10.655 51.399 1.00 56.94 118 ASP A N 1
ATOM 943 C CA . ASP A 1 118 ? -13.321 10.882 52.814 1.00 56.94 118 ASP A CA 1
ATOM 944 C C . ASP A 1 118 ? -14.633 10.180 53.178 1.00 56.94 118 ASP A C 1
ATOM 946 O O . ASP A 1 118 ? -15.687 10.451 52.599 1.00 56.94 118 ASP A O 1
ATOM 950 N N . SER A 1 119 ? -14.559 9.213 54.088 1.00 54.44 119 SER A N 1
ATOM 951 C CA . SER A 1 119 ? -15.742 8.557 54.632 1.00 54.44 119 SER A CA 1
ATOM 952 C C . SER A 1 119 ? -16.121 9.322 55.888 1.00 54.44 119 SER A C 1
ATOM 954 O O . SER A 1 119 ? -15.520 9.100 56.939 1.00 54.44 119 SER A O 1
ATOM 956 N N . GLU A 1 120 ? -17.120 10.201 55.789 1.00 57.78 120 GLU A N 1
ATOM 957 C CA . GLU A 1 120 ? -17.706 10.896 56.938 1.00 57.78 120 GLU A CA 1
ATOM 958 C C . GLU A 1 120 ? -18.166 9.865 57.990 1.00 57.78 120 GLU A C 1
ATOM 960 O O . GLU A 1 120 ? -19.246 9.286 57.887 1.00 57.78 120 GLU 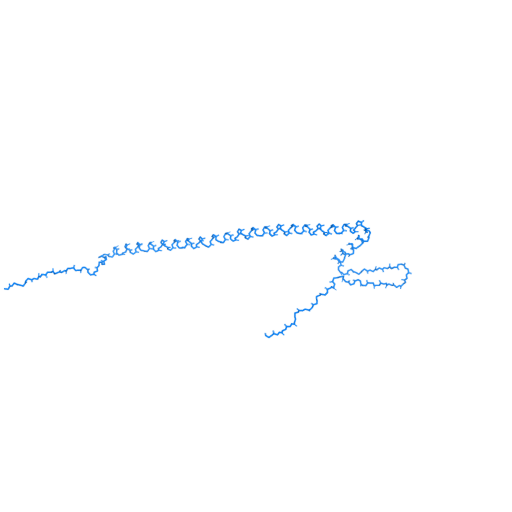A O 1
ATOM 965 N N . GLY A 1 121 ? -17.328 9.558 58.987 1.00 55.03 121 GLY A N 1
ATOM 966 C CA . GLY A 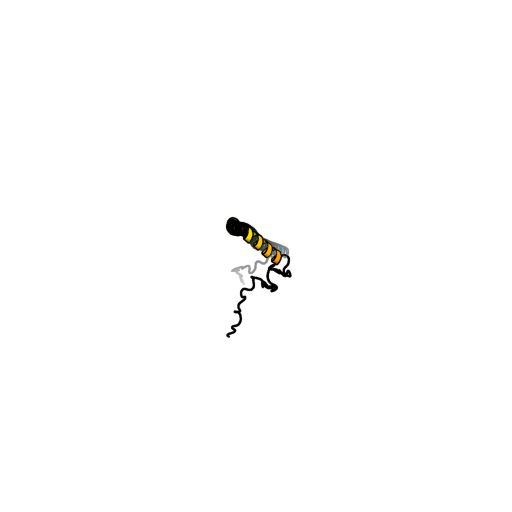1 121 ? -17.725 8.654 60.070 1.00 55.03 121 GLY A CA 1
ATOM 967 C C . GLY A 1 121 ? -16.628 8.050 60.945 1.00 55.03 121 GLY A C 1
ATOM 968 O O . GLY A 1 121 ? -16.926 7.659 62.071 1.00 55.03 121 GLY A O 1
ATOM 969 N N . SER A 1 122 ? -15.364 7.977 60.526 1.00 48.81 122 SER A N 1
ATOM 970 C CA . SER A 1 122 ? -14.287 7.624 61.463 1.00 48.81 122 SER A CA 1
ATOM 971 C C . SER A 1 122 ? -12.954 8.174 60.972 1.00 48.81 122 SER A C 1
ATOM 973 O O . SER A 1 122 ? -12.657 8.096 59.786 1.00 48.81 122 SER A O 1
ATOM 975 N N . GLY A 1 123 ? -12.177 8.782 61.875 1.00 49.22 123 GLY A N 1
ATOM 976 C CA . GLY A 1 123 ? -10.966 9.569 61.596 1.00 49.22 123 GLY A CA 1
ATOM 977 C C . GLY A 1 123 ? -9.762 8.781 61.068 1.00 49.22 123 GLY A C 1
ATOM 978 O O . GLY A 1 123 ? -8.626 9.068 61.434 1.00 49.22 123 GLY A O 1
ATOM 979 N N . VAL A 1 124 ? -9.999 7.787 60.219 1.00 50.28 124 VAL A N 1
ATOM 980 C CA . VAL A 1 124 ? -8.988 7.074 59.455 1.00 50.28 124 VAL A CA 1
ATOM 981 C C . VAL A 1 124 ? -9.191 7.457 57.995 1.00 50.28 124 VAL A C 1
ATOM 983 O O . VAL A 1 124 ? -10.017 6.870 57.297 1.00 50.28 124 VAL A O 1
ATOM 986 N N . GLN A 1 125 ? -8.416 8.441 57.531 1.00 48.56 125 GLN A N 1
ATOM 987 C CA . GLN A 1 125 ? -8.227 8.690 56.104 1.00 48.56 125 GLN A CA 1
ATOM 988 C C . GLN A 1 125 ? -7.719 7.390 55.471 1.00 48.56 125 GLN A C 1
ATOM 990 O O . GLN A 1 125 ? -6.534 7.065 55.551 1.00 48.56 125 GLN A O 1
ATOM 995 N N . LYS A 1 126 ? -8.612 6.613 54.854 1.00 51.88 126 LYS A N 1
ATOM 996 C CA . LYS A 1 126 ? -8.204 5.546 53.945 1.00 51.88 126 LYS A CA 1
ATOM 997 C C . LYS A 1 126 ? -7.735 6.218 52.664 1.00 51.88 126 LYS A C 1
ATOM 999 O O . LYS A 1 126 ? -8.478 6.341 51.697 1.00 51.88 126 LYS A O 1
ATOM 1004 N N . LEU A 1 127 ? -6.480 6.664 52.681 1.00 48.06 127 LEU A N 1
ATOM 1005 C CA . LEU A 1 127 ? -5.722 6.909 51.468 1.00 48.06 127 LEU A CA 1
ATOM 1006 C C . LEU A 1 127 ? -5.634 5.554 50.761 1.00 48.06 127 LEU A C 1
ATOM 1008 O O . LEU A 1 127 ? -4.818 4.712 51.124 1.00 48.06 127 LEU A O 1
ATOM 1012 N N . LEU A 1 128 ? -6.544 5.305 49.827 1.00 53.28 128 LEU A N 1
ATOM 1013 C CA . LEU A 1 128 ? -6.399 4.241 48.850 1.00 53.28 128 LEU A CA 1
ATOM 1014 C C . LEU A 1 128 ? -5.653 4.878 47.679 1.00 53.28 128 LEU A C 1
ATOM 1016 O O . LEU A 1 128 ? -6.300 5.519 46.850 1.00 53.28 128 LEU A O 1
ATOM 1020 N N . PRO A 1 129 ? -4.310 4.788 47.612 1.00 50.00 129 PRO A N 1
ATOM 1021 C CA . PRO A 1 129 ? -3.630 5.012 46.355 1.00 50.00 129 PRO A CA 1
ATOM 1022 C C . PRO A 1 129 ? -4.130 3.911 45.425 1.00 50.00 129 PRO A C 1
ATOM 1024 O O . PRO A 1 129 ? -3.705 2.762 45.512 1.00 50.00 129 PRO A O 1
ATOM 1027 N N . LEU A 1 130 ? -5.122 4.240 44.603 1.00 55.94 130 LEU A N 1
ATOM 1028 C CA . LEU A 1 130 ? -5.460 3.416 43.461 1.00 55.94 130 LEU A CA 1
ATOM 1029 C C . LEU A 1 130 ? -4.256 3.549 42.533 1.00 55.94 130 LEU A C 1
ATOM 1031 O O . LEU A 1 130 ? -4.090 4.555 41.847 1.00 55.94 130 LEU A O 1
ATOM 1035 N N . GLU A 1 131 ? -3.332 2.598 42.640 1.00 62.38 131 GLU A N 1
ATOM 1036 C CA . GLU A 1 131 ? -2.303 2.435 41.627 1.00 62.38 131 GLU A CA 1
ATOM 1037 C C . GLU A 1 131 ? -3.006 2.209 40.278 1.00 62.38 131 GLU A C 1
ATOM 1039 O O . GLU A 1 131 ? -4.057 1.558 40.252 1.00 62.38 131 GLU A O 1
ATOM 1044 N 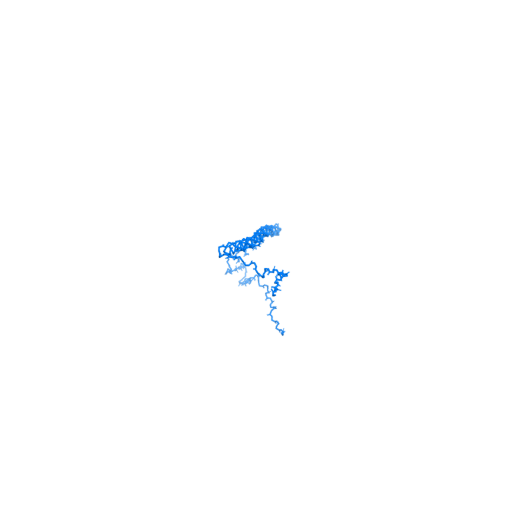N . PRO A 1 132 ? -2.468 2.746 39.168 1.00 52.81 132 PRO A N 1
ATOM 1045 C CA . PRO A 1 132 ? -3.087 2.610 37.856 1.00 52.81 132 PRO A CA 1
ATOM 1046 C C . PRO A 1 132 ? -3.374 1.137 37.559 1.00 52.81 132 PRO A C 1
ATOM 1048 O O . PRO A 1 132 ? -2.472 0.299 37.640 1.00 52.81 132 PRO A O 1
ATOM 1051 N N . PHE A 1 133 ? -4.609 0.816 37.167 1.00 55.31 133 PHE A N 1
ATOM 1052 C CA . PHE A 1 133 ? -5.053 -0.558 36.879 1.00 55.31 133 PHE A CA 1
ATOM 1053 C C . PHE A 1 133 ? -4.314 -1.222 35.695 1.00 55.31 133 PHE A C 1
ATOM 1055 O O . PHE A 1 133 ? -4.594 -2.370 35.355 1.00 55.31 133 PHE A O 1
ATOM 1062 N N . LEU A 1 134 ? -3.367 -0.519 35.063 1.00 50.38 134 LEU A N 1
ATOM 1063 C CA . LEU A 1 134 ? -2.677 -0.906 33.832 1.00 50.38 134 LEU A CA 1
ATOM 1064 C C . LEU A 1 134 ? -1.246 -1.437 34.019 1.00 50.38 134 LEU A C 1
ATOM 1066 O O . LEU A 1 134 ? -0.553 -1.657 33.030 1.00 50.38 134 LEU A O 1
ATOM 1070 N N . LYS A 1 135 ? -0.779 -1.718 35.242 1.00 50.59 135 LYS A N 1
ATOM 1071 C CA . LYS A 1 135 ? 0.479 -2.468 35.428 1.00 50.59 135 LYS A CA 1
ATOM 1072 C C . LYS A 1 135 ? 0.229 -3.973 35.503 1.00 50.59 135 LYS A C 1
ATOM 1074 O O . LYS A 1 135 ? 0.326 -4.579 36.564 1.00 50.59 135 LYS A O 1
ATOM 1079 N N . GLN A 1 136 ? -0.051 -4.575 34.349 1.00 41.78 136 GLN A N 1
ATOM 1080 C CA . GLN A 1 136 ? 0.053 -6.021 34.164 1.00 41.78 136 GLN A CA 1
ATOM 1081 C C . GLN A 1 136 ? 1.192 -6.338 33.183 1.00 41.78 136 GLN A C 1
ATOM 1083 O O . GLN A 1 136 ? 1.052 -6.210 31.975 1.00 41.78 136 GLN A O 1
ATOM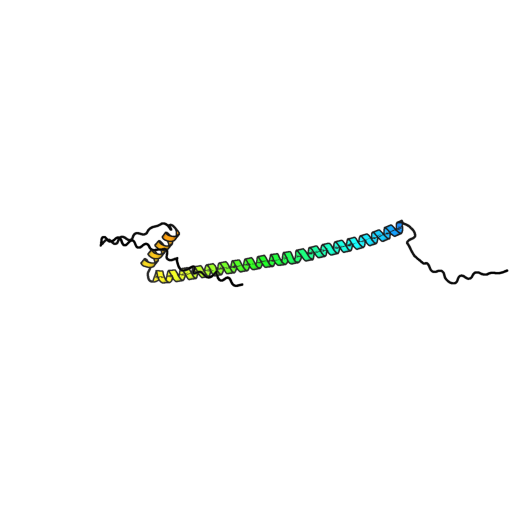 1088 N N . GLU A 1 137 ? 2.329 -6.695 33.782 1.00 44.94 137 GLU A N 1
ATOM 1089 C CA . GLU A 1 137 ? 3.397 -7.578 33.294 1.00 44.94 137 GLU A CA 1
ATOM 1090 C C . GLU A 1 137 ? 3.871 -7.460 31.833 1.00 44.94 137 GLU A C 1
ATOM 1092 O O . GLU A 1 137 ? 3.541 -8.286 30.986 1.00 44.94 137 GLU A O 1
ATOM 1097 N N . GLU A 1 138 ? 4.829 -6.562 31.583 1.00 37.06 138 GLU A N 1
ATOM 1098 C CA . GLU A 1 138 ? 5.902 -6.872 30.627 1.00 37.06 138 GLU A CA 1
ATOM 1099 C C . GLU A 1 138 ? 6.905 -7.811 31.311 1.00 37.06 138 GLU A C 1
ATOM 1101 O O . GLU A 1 138 ? 7.931 -7.397 31.855 1.00 37.06 138 GLU A O 1
ATOM 1106 N N . ASN A 1 139 ? 6.560 -9.098 31.352 1.00 38.62 139 ASN A N 1
ATOM 1107 C CA . ASN A 1 139 ? 7.448 -10.142 31.834 1.00 38.62 139 ASN A CA 1
ATOM 1108 C C . ASN A 1 139 ? 8.447 -10.505 30.721 1.00 38.62 139 ASN A C 1
ATOM 1110 O O . ASN A 1 139 ? 8.114 -11.125 29.715 1.00 38.62 139 ASN A O 1
ATOM 1114 N N . THR A 1 140 ? 9.674 -10.030 30.914 1.00 47.25 140 THR A N 1
ATOM 1115 C CA . THR A 1 140 ? 10.958 -10.617 30.510 1.00 47.25 140 THR A CA 1
ATOM 1116 C C . THR A 1 140 ? 10.924 -11.958 29.763 1.00 47.25 140 THR A C 1
ATOM 1118 O O . THR A 1 140 ? 10.781 -13.007 30.379 1.00 47.25 140 THR A O 1
ATOM 1121 N N . SER A 1 141 ? 11.265 -11.938 28.469 1.00 42.84 141 SER A N 1
ATOM 1122 C CA . SER A 1 141 ? 11.940 -13.062 27.797 1.00 42.84 141 SER A CA 1
ATOM 1123 C C . SER A 1 141 ? 12.658 -12.619 26.514 1.00 42.84 141 SER A C 1
ATOM 1125 O O . SER A 1 141 ? 12.272 -12.993 25.412 1.00 42.84 141 SER A O 1
ATOM 1127 N N . VAL A 1 142 ? 13.728 -11.826 26.643 1.00 43.97 142 VAL A N 1
ATOM 1128 C CA . VAL A 1 142 ? 14.794 -11.774 25.620 1.00 43.97 142 VAL A CA 1
ATOM 1129 C C . VAL A 1 142 ? 16.147 -11.676 26.320 1.00 43.97 142 VAL A C 1
ATOM 1131 O O . VAL A 1 142 ? 16.766 -10.619 26.352 1.00 43.97 142 VAL A O 1
ATOM 1134 N N . LYS A 1 143 ? 16.590 -12.779 26.926 1.00 46.66 143 LYS A N 1
ATOM 1135 C CA . LYS A 1 143 ? 18.007 -13.077 27.177 1.00 46.66 143 LYS A CA 1
ATOM 1136 C C . LYS A 1 143 ? 18.178 -14.584 27.345 1.00 46.66 143 LYS A C 1
ATOM 1138 O O . LYS A 1 143 ? 18.304 -15.059 28.462 1.00 46.66 143 LYS A O 1
ATOM 1143 N N . GLU A 1 144 ? 18.270 -15.291 26.229 1.00 37.88 144 GLU A N 1
ATOM 1144 C CA . GLU A 1 144 ? 19.168 -16.440 26.134 1.00 37.88 144 GLU A CA 1
ATOM 1145 C C . GLU A 1 144 ? 20.022 -16.247 24.879 1.00 37.88 144 GLU A C 1
ATOM 1147 O O . GLU A 1 144 ? 19.533 -16.183 23.753 1.00 37.88 144 GLU A O 1
ATOM 1152 N N . LYS A 1 145 ? 21.309 -15.997 25.133 1.00 41.22 145 LYS A N 1
ATOM 1153 C CA . LYS A 1 145 ? 22.406 -16.227 24.199 1.00 41.22 145 LYS A CA 1
ATOM 1154 C C . LYS A 1 145 ? 22.732 -17.713 24.298 1.00 41.22 145 LYS A C 1
ATOM 1156 O O . LYS A 1 145 ? 23.058 -18.100 25.411 1.00 41.22 145 LYS A O 1
ATOM 1161 N N . GLU A 1 146 ? 22.781 -18.436 23.187 1.00 38.19 146 GLU A N 1
ATOM 1162 C CA . GLU A 1 146 ? 23.689 -19.575 22.939 1.00 38.19 146 GLU A CA 1
ATOM 1163 C C . GLU A 1 146 ? 23.950 -19.579 21.418 1.00 38.19 146 GLU A C 1
ATOM 1165 O O . GLU A 1 146 ? 23.003 -19.485 20.642 1.00 38.19 146 GLU A O 1
ATOM 1170 N N . GLU A 1 147 ? 25.163 -19.177 21.023 1.00 38.59 147 GLU A N 1
ATOM 1171 C CA . GLU A 1 147 ? 26.194 -19.995 20.339 1.00 38.59 147 GLU A CA 1
ATOM 1172 C C . GLU A 1 147 ? 26.089 -19.979 18.805 1.00 38.59 147 GLU A C 1
ATOM 1174 O O . GLU A 1 147 ? 25.097 -20.476 18.233 1.00 38.59 147 GLU A O 1
#

Radius of gyration: 45.62 Å; chains: 1; bounding box: 87×35×144 Å

Sequence (147 aa):
YDIGIELINITIQDAEPPTESVMEAFKSVETAKQGKDTALNNANKYRNEKLPQAEAEVDQILQKAESASTERKNEAEAEVARFNKMYKEYSKYPLITKQRMFYETMEDVLPSLKVIIDSEGSGVQKLLPLEPFLKQEENTSVKEKEE

Secondary structure (DSSP, 8-state):
-----------------SSHHHHHHHHHHHHHHHHHHHHHHHHHHHHHHHHHHHHHHHHHHHHHHHHHHHHHHHHHHHHHHHHHHHHHHHHH-HHHHHHHHHHHHHHHH-TT-------TTSS---------TT-------------

Foldseek 3Di:
DDDDDDDDDDDPPDDDPPDPVVVVVVVVVVVVVVVVVVVVVVVVVVCVVPVVVVVVVVVVVVVVVVVVVVVVVVVVVVVVVVVVVLVVVCVVPVVVSVVVVVVVVCCVVPVPDQDFDDDPPDPDRPRPPPDPPPPDDPDDDDDDDDD